Protein 5B3P (pdb70)

InterPro domains:
  IPR001268 NADH:ubiquinone oxidoreductase, 30kDa subunit [PF00329] (28-155)
  IPR010218 NADH dehydrogenase, subunit C [MF_01357] (3-162)
  IPR020396 NADH:ubiquinone oxidoreductase, 30kDa subunit, conserved site [PS00542] (115-136)
  IPR037232 NADH:ubiquinone oxidoreductase, 30kDa subunit superfamily [G3DSA:3.30.460.80] (1-134)
  IPR037232 NADH:ubiquinone oxidoreductase, 30kDa subunit superfamily [SSF143243] (6-187)

Solvent-accessible surface area: 7714 Å² total; per-residue (Å²): 146,57,23,99,126,1,43,82,14,1,199,92,90,60,14,76,68,72,92,65,68,156,59,35,24,47,0,16,2,54,59,155,102,0,59,113,4,0,39,68,5,76,88,34,20,0,78,86,1,34,54,10,70,9,56,47,32,97,124,150,120,98,132,100,97,61,81,17,0,0,16,0,32,0,14,0,83,97,33,256,174,117,13,54,35,4,95,1,32,0,25,0,32,0,21,94,139,40,43,100,3,43,13,0,24,99,29,9,62,45,0,57,131,23,0,91,73,5,73,83,138,65,37,0,50,0,93,29,0,86,98,27,168,252

Radius of gyration: 14.68 Å; Cα contacts (8 Å, |Δi|>4): 239; chains: 1; bounding box: 35×34×44 Å

Secondary structure (DSSP, 8-state):
-HHHHHHHHHHHHT--EEE-SSS-EEEE--HHHHHHHHHHHHHTT--EEEEEEEEE-TT-SS--SSSEEEEEEEE--S-SS-----EEEEEEEE-TTS-EEE--TTT-TTHHHHHHHHHHHH--EEET-TTS--

Foldseek 3Di:
DLVVVVVVVLVVVVFDWDDDVPLAIETEDELVCVVVVVVVVLVSQLQDWPAKDKDACPPPDDDDPARIKIKIWTARCCDPHPGDGDIYIYIYHAHPVQLEGAQPCVRHVVSLVRVVVNCVVPVRYHEPRPVRYD

Structure (mmCIF, N/CA/C/O backbone):
data_5B3P
#
_entry.id   5B3P
#
_cell.length_a   41.264
_cell.length_b   42.185
_cell.length_c   70.095
_cell.angle_alpha   90.00
_cell.angle_beta   90.00
_cell.angle_gamma   90.00
#
_symmetry.space_group_name_H-M   'P 21 21 21'
#
loop_
_entity.id
_entity.type
_entity.pdbx_description
1 polymer 'NADH-quinone oxidoreductase subunit 5'
2 non-polymer 'CALCIUM ION'
3 water water
#
loop_
_atom_site.group_PDB
_atom_site.id
_atom_site.type_symbol
_atom_site.label_atom_id
_atom_site.label_alt_id
_atom_site.label_comp_id
_atom_site.label_asym_id
_atom_site.label_entity_id
_atom_site.label_seq_id
_atom_site.pdbx_PDB_ins_code
_atom_site.Cartn_x
_atom_site.Cartn_y
_atom_site.Cartn_z
_atom_site.occupancy
_atom_site.B_iso_or_equiv
_atom_site.auth_seq_id
_atom_site.auth_comp_id
_atom_site.auth_asym_id
_atom_site.auth_atom_id
_atom_site.pdbx_PDB_model_num
ATOM 1 N N . MET A 1 1 ? 11.255 11.299 44.134 1.00 34.23 1 MET A N 1
ATOM 2 C CA . MET A 1 1 ? 12.254 11.075 43.090 1.00 27.40 1 MET A CA 1
ATOM 3 C C . MET A 1 1 ? 12.428 12.325 42.221 1.00 27.33 1 MET A C 1
ATOM 4 O O . MET A 1 1 ? 11.455 12.976 41.852 1.00 23.10 1 MET A O 1
ATOM 9 N N . ARG A 1 2 ? 13.686 12.664 41.911 1.00 20.71 2 ARG A N 1
ATOM 10 C CA . AR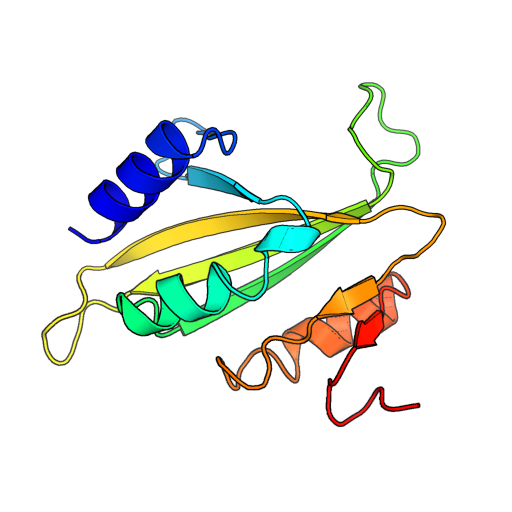G A 1 2 ? 13.955 13.922 41.215 1.00 23.56 2 ARG A CA 1
ATOM 11 C C . ARG A 1 2 ? 13.247 13.993 39.860 1.00 21.27 2 ARG A C 1
ATOM 12 O O . ARG A 1 2 ? 12.770 15.066 39.462 1.00 19.94 2 ARG A O 1
ATOM 20 N N . LEU A 1 3 ? 13.158 12.874 39.136 1.00 20.92 3 LEU A N 1
ATOM 21 C CA . LEU A 1 3 ? 12.538 12.919 37.811 1.00 17.84 3 LEU A CA 1
ATOM 22 C C . LEU A 1 3 ? 11.080 13.369 37.882 1.00 21.69 3 LEU A C 1
ATOM 23 O O . LEU A 1 3 ? 10.607 14.112 37.003 1.00 19.36 3 LEU A O 1
ATOM 28 N N . GLU A 1 4 ? 10.338 12.951 38.918 1.00 20.58 4 GLU A N 1
ATOM 29 C CA . GLU A 1 4 ? 8.965 13.446 39.058 1.00 15.63 4 GLU A CA 1
ATOM 30 C C . GLU A 1 4 ? 8.939 14.970 39.094 1.00 15.87 4 GLU A C 1
ATOM 31 O O . GLU A 1 4 ? 8.126 15.612 38.420 1.00 17.03 4 GLU A O 1
ATOM 37 N N . ARG A 1 5 ? 9.810 15.551 39.913 1.00 15.95 5 ARG A N 1
ATOM 38 C CA . ARG A 1 5 ? 9.848 16.998 40.057 1.00 17.56 5 ARG A CA 1
ATOM 39 C C . ARG A 1 5 ? 10.217 17.675 38.744 1.00 16.58 5 ARG A C 1
ATOM 40 O O . ARG A 1 5 ? 9.622 18.701 38.380 1.00 17.76 5 ARG A O 1
ATOM 48 N N . VAL A 1 6 ? 11.205 17.124 38.023 1.00 17.08 6 VAL A N 1
ATOM 49 C CA . VAL A 1 6 ? 11.589 17.691 36.720 1.00 18.94 6 VAL A CA 1
ATOM 50 C C . VAL A 1 6 ? 10.384 17.771 35.800 1.00 21.17 6 VAL A C 1
ATOM 51 O O . VAL A 1 6 ? 10.142 18.793 35.129 1.00 18.69 6 VAL A O 1
ATOM 55 N N . LEU A 1 7 ? 9.631 16.673 35.707 1.00 18.51 7 LEU A N 1
ATOM 56 C CA . LEU A 1 7 ? 8.488 16.668 34.812 1.00 16.83 7 LEU A CA 1
ATOM 57 C C . LEU A 1 7 ? 7.352 17.562 35.315 1.00 17.41 7 LEU A C 1
ATOM 58 O O . LEU A 1 7 ? 6.646 18.179 34.505 1.00 22.78 7 LEU A O 1
ATOM 63 N N . GLU A 1 8 ? 7.125 17.601 36.634 1.00 18.91 8 GLU A N 1
ATOM 64 C CA . GLU A 1 8 ? 6.108 18.502 37.192 1.00 19.26 8 GLU A CA 1
ATOM 65 C C . GLU A 1 8 ? 6.409 19.942 36.802 1.00 19.14 8 GLU A C 1
ATOM 66 O O . GLU A 1 8 ? 5.517 20.689 36.378 1.00 20.67 8 GLU A O 1
ATOM 72 N N . GLU A 1 9 ? 7.674 20.355 36.963 1.00 16.72 9 GLU A N 1
ATOM 73 C CA . GLU A 1 9 ? 8.059 21.732 36.623 1.00 16.06 9 GLU A CA 1
ATOM 74 C C . GLU A 1 9 ? 7.895 21.999 35.128 1.00 23.40 9 GLU A C 1
ATOM 75 O O . GLU A 1 9 ? 7.429 23.081 34.725 1.00 20.30 9 GLU A O 1
ATOM 81 N N . ALA A 1 10 ? 8.304 21.040 34.282 1.00 18.14 10 ALA A N 1
ATOM 82 C CA . ALA A 1 10 ? 8.169 21.225 32.838 1.00 16.53 10 ALA A CA 1
ATOM 83 C C . ALA A 1 10 ? 6.706 21.389 32.452 1.00 22.84 10 ALA A C 1
ATOM 84 O O . ALA A 1 10 ? 6.355 22.268 31.655 1.00 23.23 10 ALA A O 1
ATOM 86 N N . ARG A 1 11 ? 5.840 20.531 33.010 1.00 21.23 11 ARG A N 1
ATOM 87 C CA . ARG A 1 11 ? 4.409 20.631 32.738 1.00 24.88 11 ARG A CA 1
ATOM 88 C C . ARG A 1 11 ? 3.881 22.007 33.112 1.00 25.89 11 ARG A C 1
ATOM 89 O O . ARG A 1 11 ? 3.230 22.675 32.296 1.00 26.12 11 ARG A O 1
ATOM 97 N N . ALA A 1 12 ? 4.225 22.469 34.320 1.00 19.88 12 ALA A N 1
ATOM 98 C CA . ALA A 1 12 ? 3.750 23.748 34.838 1.00 24.44 12 ALA A CA 1
ATOM 99 C C . ALA A 1 12 ? 4.258 24.914 34.008 1.00 34.43 12 ALA A C 1
ATOM 100 O O . ALA A 1 12 ? 3.565 25.935 33.877 1.00 27.38 12 ALA A O 1
ATOM 102 N N . LYS A 1 13 ? 5.478 24.805 33.493 1.00 24.38 13 LYS A N 1
ATOM 103 C CA . LYS A 1 13 ? 6.062 25.892 32.726 1.00 19.57 13 LYS A CA 1
ATOM 104 C C . LYS A 1 13 ? 5.774 25.805 31.253 1.00 24.93 13 LYS A C 1
ATOM 105 O O . LYS A 1 13 ? 6.109 26.696 30.538 1.00 30.20 13 LYS A O 1
ATOM 111 N N . GLY A 1 14 ? 5.158 24.727 30.823 1.00 21.97 14 GLY A N 1
ATOM 112 C CA . GLY A 1 14 ? 4.861 24.493 29.437 1.00 22.75 14 GLY A CA 1
ATOM 113 C C . GLY A 1 14 ? 6.061 24.132 28.599 1.00 31.77 14 GLY A C 1
ATOM 114 O O . GLY A 1 14 ? 6.097 24.467 27.417 1.00 29.45 14 GLY A O 1
ATOM 115 N N . TYR A 1 15 ? 7.069 23.486 29.183 1.00 20.83 15 TYR A N 1
ATOM 116 C CA . TYR A 1 15 ? 8.156 22.972 28.358 1.00 20.87 15 TYR A CA 1
ATOM 117 C C . TYR A 1 15 ? 7.734 21.622 27.786 1.00 26.33 15 TYR A C 1
ATOM 118 O O . TYR A 1 15 ? 7.240 20.774 28.542 1.00 20.56 15 TYR A O 1
ATOM 127 N N . PRO A 1 16 ? 7.894 21.392 26.480 1.00 21.82 16 PRO A N 1
ATOM 128 C CA . PRO A 1 16 ? 7.483 20.107 25.879 1.00 19.29 16 PRO A CA 1
ATOM 129 C C . PRO A 1 16 ? 8.184 18.920 26.515 1.00 21.43 16 PRO A C 1
ATOM 130 O O . PRO A 1 16 ? 9.390 18.952 26.742 1.00 21.92 16 PRO A O 1
ATOM 134 N N . ILE A 1 17 ? 7.431 17.849 26.755 1.00 20.19 17 ILE A N 1
ATOM 135 C CA . ILE A 1 17 ? 7.977 16.610 27.294 1.00 20.63 17 ILE A CA 1
ATOM 136 C C . ILE A 1 17 ? 7.820 15.508 26.248 1.00 23.92 17 ILE A C 1
ATOM 137 O O . ILE A 1 17 ? 6.806 15.449 25.539 1.00 25.07 17 ILE A O 1
ATOM 142 N N . GLU A 1 18 ? 8.811 14.651 26.121 1.00 16.90 18 GLU A N 1
ATOM 143 C CA . GLU A 1 18 ? 8.785 13.532 25.168 1.00 23.49 18 GLU A CA 1
ATOM 144 C C . GLU A 1 18 ? 9.237 12.237 25.821 1.00 23.26 18 GLU A C 1
ATOM 145 O O . GLU A 1 18 ? 10.077 12.226 26.640 1.00 22.36 18 GLU A O 1
ATOM 151 N N . ASP A 1 19 ? 8.642 11.142 25.405 1.00 28.57 19 ASP A N 1
ATOM 152 C CA . ASP A 1 19 ? 8.967 9.831 25.949 1.00 33.02 19 ASP A CA 1
ATOM 153 C C . ASP A 1 19 ? 9.101 8.860 24.781 1.00 47.55 19 ASP A C 1
ATOM 154 O O . ASP A 1 19 ? 8.472 9.050 23.738 1.00 57.73 19 ASP A O 1
ATOM 159 N N . ASN A 1 20 ? 9.927 7.818 24.947 1.00 41.43 20 ASN A N 1
ATOM 160 C CA A ASN A 1 20 ? 10.127 6.759 23.957 0.71 43.12 20 ASN A CA 1
ATOM 161 C CA B ASN A 1 20 ? 9.985 6.790 23.908 0.29 43.01 20 ASN A CA 1
ATOM 162 C C . ASN A 1 20 ? 9.587 5.408 24.419 1.00 46.47 20 ASN A C 1
ATOM 163 O O . ASN A 1 20 ? 9.885 4.395 23.776 1.00 54.87 20 ASN A O 1
ATOM 172 N N . GLY A 1 21 ? 8.862 5.345 25.539 1.00 50.73 21 GLY A N 1
ATOM 173 C CA . GLY A 1 21 ? 8.362 4.078 26.043 1.00 49.29 21 GLY A CA 1
ATOM 174 C C . GLY A 1 21 ? 9.397 3.137 26.629 1.00 54.27 21 GLY A C 1
ATOM 175 O O . GLY A 1 21 ? 9.011 2.154 27.279 1.00 51.04 21 GLY A O 1
ATOM 176 N N . LEU A 1 22 ? 10.692 3.388 26.411 1.00 41.69 22 LEU A N 1
ATOM 177 C CA . LEU A 1 22 ? 11.783 2.602 26.972 1.00 33.88 22 LEU A CA 1
ATOM 178 C C . LEU A 1 22 ? 12.356 3.226 28.238 1.00 48.13 22 LEU A C 1
ATOM 179 O O . LEU A 1 22 ? 13.485 2.907 28.625 1.00 56.92 22 LEU A O 1
ATOM 184 N N . GLY A 1 23 ? 11.608 4.113 28.885 1.00 33.07 23 GLY A N 1
ATOM 185 C CA . GLY A 1 23 ? 12.112 4.809 30.048 1.00 35.71 23 GLY A CA 1
ATOM 186 C C . GLY A 1 23 ? 12.967 6.026 29.765 1.00 38.94 23 GLY A C 1
ATOM 187 O O . GLY A 1 23 ? 13.585 6.558 30.698 1.00 40.72 23 GLY A O 1
ATOM 188 N N . ASN A 1 24 ? 13.022 6.505 28.522 1.00 29.23 24 ASN A N 1
ATOM 189 C CA . ASN A 1 24 ? 13.803 7.700 28.218 1.00 25.27 24 ASN A CA 1
ATOM 190 C C . ASN A 1 24 ? 12.880 8.907 28.114 1.00 24.98 24 ASN A C 1
ATOM 191 O O . ASN A 1 24 ? 11.841 8.856 27.446 1.00 26.71 24 ASN A O 1
ATOM 196 N N . LEU A 1 25 ? 13.255 9.988 28.799 1.00 23.18 25 LEU A N 1
ATOM 197 C CA . LEU A 1 25 ? 12.468 11.210 28.865 1.00 22.63 25 LEU A CA 1
ATOM 198 C C . LEU A 1 25 ? 13.286 12.391 28.353 1.00 16.42 25 LEU A C 1
ATOM 199 O O . LEU A 1 25 ? 14.467 12.515 28.689 1.00 18.66 25 LEU A O 1
ATOM 204 N N . TRP A 1 26 ? 12.633 13.258 27.587 1.00 17.06 26 TRP A N 1
ATOM 205 C CA . TRP A 1 26 ? 13.198 14.513 27.094 1.00 16.31 26 TRP A CA 1
ATOM 206 C C . TRP A 1 26 ? 12.364 15.680 27.578 1.00 13.55 26 TRP A C 1
ATOM 207 O O . TRP A 1 26 ? 11.134 15.638 27.520 1.00 16.40 26 TRP A O 1
ATOM 218 N N . VAL A 1 27 ? 13.044 16.747 28.017 1.00 16.22 27 VAL A N 1
ATOM 219 C CA . VAL A 1 27 ? 12.420 18.049 28.268 1.00 13.95 27 VAL A CA 1
ATOM 220 C C . VAL A 1 27 ? 13.039 19.032 27.283 1.00 15.08 27 VAL A C 1
ATOM 221 O O . VAL A 1 27 ? 14.269 19.110 27.192 1.00 15.49 27 VAL A O 1
ATOM 225 N N . VAL A 1 28 ? 12.199 19.759 26.554 1.00 17.04 28 VAL A N 1
ATOM 226 C CA . VAL A 1 28 ? 12.640 20.754 25.560 1.00 12.17 28 VAL A CA 1
ATOM 227 C C . VAL A 1 28 ? 12.620 22.115 26.211 1.00 16.74 28 VAL A C 1
ATOM 228 O O . VAL A 1 28 ? 11.565 22.592 26.673 1.00 19.17 28 VAL A O 1
ATOM 232 N N . LEU A 1 29 ? 13.807 22.744 26.292 1.00 16.91 29 LEU A N 1
ATOM 233 C CA . LEU A 1 29 ? 13.903 24.043 26.935 1.00 15.29 29 LEU A CA 1
ATOM 234 C C . LEU A 1 29 ? 14.101 25.137 25.902 1.00 22.04 29 LEU A C 1
ATOM 235 O O . LEU A 1 29 ? 14.885 24.953 24.970 1.00 18.30 29 LEU A O 1
ATOM 240 N N . PRO A 1 30 ? 13.438 26.283 26.074 1.00 24.22 30 PRO A N 1
ATOM 241 C CA A PRO A 1 30 ? 13.761 27.443 25.236 0.61 19.09 30 PRO A CA 1
ATOM 242 C CA B PRO A 1 30 ? 13.760 27.442 25.235 0.39 19.11 30 PRO A CA 1
ATOM 243 C C . PRO A 1 30 ? 15.163 27.925 25.547 1.00 16.90 30 PRO A C 1
ATOM 244 O O . PRO A 1 30 ? 15.594 27.920 26.701 1.00 17.70 30 PRO A O 1
ATOM 251 N N . ARG A 1 31 ? 15.868 28.370 24.5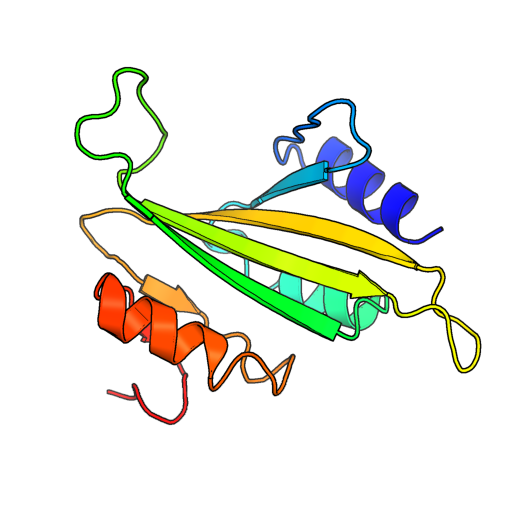06 1.00 18.07 31 ARG A N 1
ATOM 252 C CA . ARG A 1 31 ? 17.248 28.822 24.705 1.00 18.29 31 ARG A CA 1
ATOM 253 C C . ARG A 1 31 ? 17.335 29.927 25.759 1.00 18.74 31 ARG A C 1
ATOM 254 O O . ARG A 1 31 ? 18.289 29.976 26.539 1.00 18.03 31 ARG A O 1
ATOM 262 N N . GLU A 1 32 ? 16.325 30.808 25.820 1.00 17.44 32 GLU A N 1
ATOM 263 C CA . GLU A 1 32 ? 16.340 31.920 26.756 1.00 17.94 32 GLU A CA 1
ATOM 264 C C . GLU A 1 32 ? 16.248 31.482 28.215 1.00 18.74 32 GLU A C 1
ATOM 265 O O . GLU A 1 32 ? 16.670 32.235 29.090 1.00 23.36 32 GLU A O 1
ATOM 271 N N . ARG A 1 33 ? 15.729 30.276 28.491 1.00 17.98 33 ARG A N 1
ATOM 272 C CA . ARG A 1 33 ? 15.595 2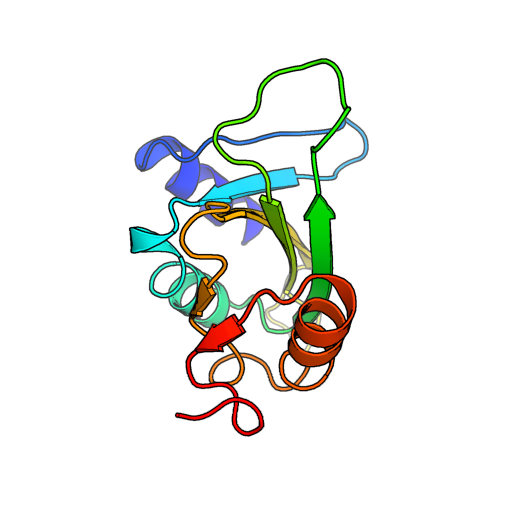9.756 29.861 1.00 19.22 33 ARG A CA 1
ATOM 273 C C . ARG A 1 33 ? 16.593 28.645 30.163 1.00 19.57 33 ARG A C 1
ATOM 274 O O . ARG A 1 33 ? 16.618 28.136 31.301 1.00 19.13 33 ARG A O 1
ATOM 282 N N . PHE A 1 34 ? 17.443 28.304 29.196 1.00 16.48 34 PHE A N 1
ATOM 283 C CA . PHE A 1 34 ? 18.288 27.111 29.291 1.00 16.28 34 PHE A CA 1
ATOM 284 C C . PHE A 1 34 ? 19.242 27.190 30.483 1.00 18.63 34 PHE A C 1
ATOM 285 O O . PHE A 1 34 ? 19.293 26.264 31.292 1.00 17.26 34 PHE A O 1
ATOM 293 N N . LYS A 1 35 ? 20.019 28.278 30.615 1.00 18.75 35 LYS A N 1
ATOM 294 C CA . LYS A 1 35 ? 21.055 28.253 31.650 1.00 17.17 35 LYS A CA 1
ATOM 295 C C . LYS A 1 35 ? 20.446 28.261 33.044 1.00 19.90 35 LYS A C 1
ATOM 296 O O . LYS A 1 35 ? 20.929 27.548 33.934 1.00 18.73 35 LYS A O 1
ATOM 302 N N . GLU A 1 36 ? 19.399 29.080 33.256 1.00 16.32 36 GLU A N 1
ATOM 303 C CA A GLU A 1 36 ? 18.718 29.104 34.544 0.54 19.37 36 GLU A CA 1
ATOM 304 C CA B GLU A 1 36 ? 18.722 29.097 34.549 0.46 19.39 36 GLU A CA 1
ATOM 305 C C . GLU A 1 36 ? 18.220 27.708 34.914 1.00 17.78 36 GLU A C 1
ATOM 306 O O . GLU A 1 36 ? 18.348 27.273 36.062 1.00 18.34 36 GLU A O 1
ATOM 317 N N . GLU A 1 37 ? 17.596 27.017 33.957 1.00 16.92 37 GLU A N 1
ATOM 318 C CA . GLU A 1 37 ? 17.041 25.702 34.272 1.00 16.41 37 GLU A CA 1
ATOM 319 C C . GLU A 1 37 ? 18.149 24.683 34.486 1.00 17.49 37 GLU A C 1
ATOM 320 O O . GLU A 1 37 ? 18.053 23.856 35.395 1.00 17.91 37 GLU A O 1
ATOM 326 N N . MET A 1 38 ? 19.221 24.726 33.681 1.00 15.25 38 MET A N 1
ATOM 327 C CA . MET A 1 38 ? 20.333 23.809 33.942 1.00 13.59 38 MET A CA 1
ATOM 328 C C . MET A 1 38 ? 20.898 24.019 35.353 1.00 19.56 38 MET A C 1
ATOM 329 O O . MET A 1 38 ? 21.216 23.056 36.064 1.00 17.01 38 MET A O 1
ATOM 334 N N . ALA A 1 39 ? 21.024 25.269 35.775 1.00 16.86 39 ALA A N 1
ATOM 335 C CA . ALA A 1 39 ? 21.540 25.501 37.118 1.00 18.00 39 ALA A CA 1
ATOM 336 C C . ALA A 1 39 ? 20.578 24.950 38.164 1.00 18.46 39 ALA A C 1
ATOM 337 O O . ALA A 1 39 ? 21.003 24.465 39.227 1.00 18.91 39 ALA A O 1
ATOM 339 N N . HIS A 1 40 ? 19.276 25.052 37.896 1.00 17.36 40 HIS A N 1
ATOM 340 C CA . HIS A 1 40 ? 18.273 24.509 38.813 1.00 15.50 40 HIS A CA 1
ATOM 341 C C . HIS A 1 40 ? 18.366 22.985 38.862 1.00 19.16 40 HIS A C 1
ATOM 342 O O . HIS A 1 40 ? 18.246 22.383 39.939 1.00 18.16 40 HIS A O 1
ATOM 349 N N . TYR A 1 41 ? 18.570 22.336 37.706 1.00 19.08 41 TYR A N 1
ATOM 350 C CA . TYR A 1 41 ? 18.742 20.877 37.713 1.00 17.67 41 TYR A CA 1
ATOM 351 C C . TYR A 1 41 ? 19.968 20.475 38.517 1.00 18.90 41 TYR A C 1
ATOM 352 O O . TYR A 1 41 ? 19.925 19.496 39.273 1.00 17.76 41 TYR A O 1
ATOM 361 N N . LYS A 1 42 ? 21.064 21.243 38.406 1.00 16.67 42 LYS A N 1
ATOM 362 C CA . LYS A 1 42 ? 22.253 20.939 39.201 1.00 18.83 42 LYS A CA 1
ATOM 363 C C . LYS A 1 42 ? 21.937 21.053 40.681 1.00 19.88 42 LYS A C 1
ATOM 364 O O . LYS A 1 42 ? 22.272 20.155 41.468 1.00 22.30 42 LYS A O 1
ATOM 370 N N . ALA A 1 43 ? 21.232 22.125 41.060 1.00 20.02 43 ALA A N 1
ATOM 371 C CA . ALA A 1 43 ? 20.852 22.320 42.466 1.00 19.82 43 ALA A CA 1
ATOM 372 C C . ALA A 1 43 ? 19.930 21.210 42.962 1.00 21.24 43 ALA A C 1
ATOM 373 O O . ALA A 1 43 ? 19.976 20.846 44.155 1.00 23.44 43 ALA A O 1
ATOM 375 N N . MET A 1 44 ? 19.096 20.655 42.074 1.00 19.58 44 MET A N 1
ATOM 376 C CA . MET A 1 44 ? 18.190 19.569 42.426 1.00 19.49 44 MET A CA 1
ATOM 377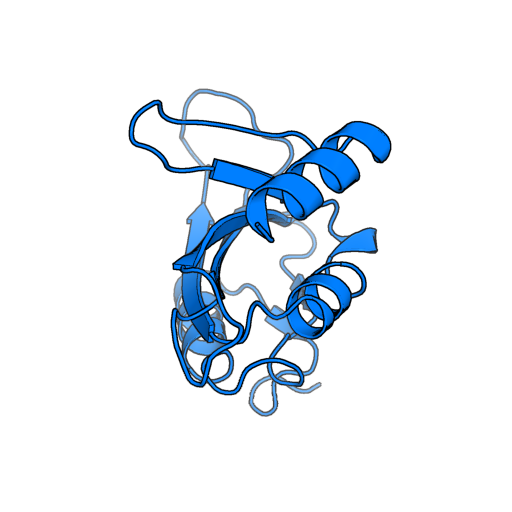 C C . MET A 1 44 ? 18.917 18.255 42.621 1.00 24.35 44 MET A C 1
ATOM 378 O O . MET A 1 44 ? 18.289 17.290 43.062 1.00 23.25 44 MET A O 1
ATOM 383 N N . GLY A 1 45 ? 20.206 18.193 42.315 1.00 19.18 45 GLY A N 1
ATOM 384 C CA . GLY A 1 45 ? 20.964 16.982 42.474 1.00 24.55 45 GLY A CA 1
ATOM 385 C C . GLY A 1 45 ? 21.296 16.211 41.216 1.00 23.53 45 GLY A C 1
ATOM 386 O O . GLY A 1 45 ? 21.760 15.069 41.332 1.00 20.51 45 GLY A O 1
ATOM 387 N N . PHE A 1 46 ? 21.095 16.781 40.018 1.00 19.46 46 PHE A N 1
ATOM 388 C CA . PHE A 1 46 ? 21.583 16.125 38.803 1.00 16.06 46 PHE A CA 1
ATOM 389 C C . PHE A 1 46 ? 23.051 16.496 38.718 1.00 19.12 46 PHE A C 1
ATOM 390 O O . PHE A 1 46 ? 23.437 17.535 38.152 1.00 20.25 46 PHE A O 1
ATOM 398 N N . ASN A 1 47 ? 23.876 15.664 39.359 1.00 16.84 47 ASN A N 1
ATOM 399 C CA A ASN A 1 47 ? 25.281 15.965 39.595 0.53 20.78 47 ASN A CA 1
ATOM 400 C CA B ASN A 1 47 ? 25.274 16.009 39.571 0.47 20.71 47 ASN A CA 1
ATOM 401 C C . ASN A 1 47 ? 26.202 15.499 38.473 1.00 19.48 47 ASN A C 1
ATOM 402 O O . ASN A 1 47 ? 27.384 15.877 38.456 1.00 23.36 47 ASN A O 1
ATOM 411 N N . PHE A 1 48 ? 25.700 14.730 37.534 1.00 17.71 48 PHE A N 1
ATOM 412 C CA . PHE A 1 48 ? 26.543 14.110 36.524 1.00 16.05 48 PHE A CA 1
ATOM 413 C C . PHE A 1 48 ? 25.978 14.449 35.152 1.00 20.90 48 PHE A C 1
ATOM 414 O O . PHE A 1 48 ? 24.861 14.043 34.825 1.00 16.15 48 PHE A O 1
ATOM 422 N N . LEU A 1 49 ? 26.734 15.201 34.371 1.00 16.85 49 LEU A N 1
ATOM 423 C CA . LEU A 1 49 ? 26.403 15.432 32.969 1.00 12.59 49 LEU A CA 1
ATOM 424 C C . LEU A 1 49 ? 27.120 14.359 32.179 1.00 15.17 49 LEU A C 1
ATOM 425 O O . LEU A 1 49 ? 28.356 14.405 32.037 1.00 18.49 49 LEU A O 1
ATOM 430 N N . ALA A 1 50 ? 26.349 13.386 31.695 1.00 13.33 50 ALA A N 1
ATOM 431 C CA . ALA A 1 50 ? 26.920 12.202 31.063 1.00 14.10 50 ALA A CA 1
ATOM 432 C C . ALA A 1 50 ? 27.357 12.456 29.626 1.00 17.46 50 ALA A C 1
ATOM 433 O O . ALA A 1 50 ? 28.341 11.857 29.167 1.00 19.60 50 ALA A O 1
ATOM 435 N N . ASP A 1 51 ? 26.656 13.337 28.911 1.00 16.37 51 ASP A N 1
ATOM 436 C CA . ASP A 1 51 ? 26.794 13.376 27.446 1.00 14.75 51 ASP A CA 1
ATOM 437 C C . ASP A 1 51 ? 26.201 14.685 26.941 1.00 14.97 51 ASP A C 1
ATOM 438 O O . ASP A 1 51 ? 25.297 15.244 27.560 1.00 14.29 51 ASP A O 1
ATOM 443 N N . ILE A 1 52 ? 26.724 15.169 25.805 1.00 17.15 52 ILE A N 1
ATOM 444 C CA . ILE A 1 52 ? 26.086 16.224 25.019 1.00 17.60 52 ILE A CA 1
ATOM 445 C C . ILE A 1 52 ? 26.155 15.751 23.575 1.00 20.66 52 ILE A C 1
ATOM 446 O O . ILE A 1 52 ? 27.174 15.194 23.159 1.00 21.07 52 ILE A O 1
ATOM 451 N N . VAL A 1 53 ? 25.046 15.833 22.857 1.00 14.09 53 VAL A N 1
ATOM 452 C CA . VAL A 1 53 ? 24.978 15.360 21.473 1.00 15.93 53 VAL A CA 1
ATOM 453 C C . VAL A 1 53 ? 24.464 16.522 20.628 1.00 19.64 53 VAL A C 1
ATOM 454 O O . VAL A 1 53 ? 23.406 17.082 20.930 1.00 15.54 53 VAL A O 1
ATOM 458 N N . GLY A 1 54 ? 25.201 16.876 19.566 1.00 16.08 54 GLY A N 1
ATOM 459 C CA . GLY A 1 54 ? 24.712 17.876 18.623 1.00 16.87 54 GLY A CA 1
ATOM 460 C C . GLY A 1 54 ? 23.905 17.198 17.522 1.00 20.69 54 GLY A C 1
ATOM 461 O O . GLY A 1 54 ? 24.183 16.052 17.115 1.00 16.93 54 GLY A O 1
ATOM 462 N N . LEU A 1 55 ? 22.894 17.913 17.032 1.00 16.94 55 LEU A N 1
ATOM 463 C CA . LEU A 1 55 ? 21.969 17.415 16.015 1.00 18.51 55 LEU A CA 1
ATOM 464 C C . LEU A 1 55 ? 21.768 18.421 14.886 1.00 16.46 55 LEU A C 1
ATOM 465 O O . LEU A 1 55 ? 21.587 19.616 15.134 1.00 15.49 55 LEU A O 1
ATOM 470 N N . ASP A 1 56 ? 21.772 17.910 13.640 1.00 14.01 56 ASP A N 1
ATOM 471 C CA . ASP A 1 56 ? 21.515 18.723 12.447 1.00 17.48 56 ASP A CA 1
ATOM 472 C C . ASP A 1 56 ? 20.351 18.100 11.709 1.00 24.90 56 ASP A C 1
ATOM 473 O O . ASP A 1 56 ? 20.473 16.978 11.194 1.00 22.60 56 ASP A O 1
ATOM 478 N N . TYR A 1 57 ? 19.226 18.804 11.689 1.00 18.78 57 TYR A N 1
ATOM 479 C CA . TYR A 1 57 ? 17.997 18.291 11.116 1.00 19.62 57 TYR A CA 1
ATOM 480 C C . TYR A 1 57 ? 17.898 18.591 9.638 1.00 27.39 57 TYR A C 1
ATOM 481 O O . TYR A 1 57 ? 16.880 18.266 9.020 1.00 25.17 57 TYR A O 1
ATOM 490 N N . LEU A 1 58 ? 18.925 19.220 9.080 1.00 22.72 58 LEU A N 1
ATOM 491 C CA . LEU A 1 58 ? 18.934 19.496 7.655 1.00 32.96 58 LEU A CA 1
ATOM 492 C C . LEU A 1 58 ? 18.725 18.208 6.885 1.00 28.79 58 LEU A C 1
ATOM 493 O O . LEU A 1 58 ? 19.361 17.180 7.167 1.00 31.69 58 LEU A O 1
ATOM 498 N N . THR A 1 59 ? 17.824 18.270 5.915 1.00 28.85 59 THR A N 1
ATOM 499 C CA . THR A 1 59 ? 17.486 17.224 4.959 1.00 31.58 59 THR A CA 1
ATOM 500 C C . THR A 1 59 ? 16.533 16.173 5.538 1.00 25.75 59 THR A C 1
ATOM 501 O O . THR A 1 59 ? 16.050 15.332 4.780 1.00 25.96 59 THR A O 1
ATOM 505 N N . TYR A 1 60 ? 16.207 16.202 6.847 1.00 22.27 60 TYR A N 1
ATOM 506 C CA . TYR A 1 60 ? 15.184 15.294 7.356 1.00 21.11 60 TYR A CA 1
ATOM 507 C C . TYR A 1 60 ? 13.794 15.827 7.047 1.00 23.44 60 TYR A C 1
ATOM 508 O O . TYR A 1 60 ? 13.599 17.034 6.949 1.00 23.54 60 TYR A O 1
ATOM 517 N N . PRO A 1 61 ? 12.808 14.941 6.882 1.00 22.22 61 PRO A N 1
ATOM 518 C CA . PRO A 1 61 ? 11.533 15.352 6.253 1.00 24.52 61 PRO A CA 1
ATOM 519 C C . PRO A 1 61 ? 10.575 16.126 7.133 1.00 23.22 61 PRO A C 1
ATOM 520 O O . PRO A 1 61 ? 9.668 16.764 6.578 1.00 25.32 61 PRO A O 1
ATOM 524 N N . ASP A 1 62 ? 10.696 16.046 8.496 1.00 19.33 62 ASP A N 1
ATOM 525 C CA . ASP A 1 62 ? 9.703 16.755 9.294 1.00 20.30 62 ASP A CA 1
ATOM 526 C C . ASP A 1 62 ? 10.255 18.071 9.806 1.00 22.85 62 ASP A C 1
ATOM 527 O O . ASP A 1 62 ? 11.351 18.092 10.382 1.00 20.52 62 ASP A O 1
ATOM 532 N N . PRO A 1 63 ? 9.520 19.160 9.645 1.00 22.34 63 PRO A N 1
ATOM 533 C CA . PRO A 1 63 ? 9.979 20.454 10.190 1.00 19.68 63 PRO A CA 1
ATOM 534 C C . PRO A 1 63 ? 10.206 20.390 11.703 1.00 26.29 63 PRO A C 1
ATOM 535 O O . PRO A 1 63 ? 9.472 19.721 12.427 1.00 19.76 63 PRO A O 1
ATOM 539 N N . ARG A 1 64 ? 11.209 21.142 12.174 1.00 22.36 64 ARG A N 1
ATOM 540 C CA . ARG A 1 64 ? 11.564 21.370 13.571 1.00 19.36 64 ARG A CA 1
ATOM 541 C C . ARG A 1 64 ? 11.615 22.875 13.808 1.00 15.62 64 ARG A C 1
ATOM 542 O O . ARG A 1 64 ? 11.649 23.646 12.841 1.00 19.08 64 ARG A O 1
ATOM 550 N N . PRO A 1 65 ? 11.590 23.327 15.075 1.00 17.57 65 PRO A N 1
ATOM 551 C CA . PRO A 1 65 ? 11.683 24.769 15.346 1.00 22.19 65 PRO A CA 1
ATOM 552 C C . PRO A 1 65 ? 12.934 25.407 14.787 1.00 22.89 65 PRO A C 1
ATOM 553 O O . PRO A 1 65 ? 12.882 26.575 14.367 1.00 23.56 65 PRO A O 1
ATOM 557 N N . GLU A 1 66 ? 14.055 24.680 14.742 1.00 20.86 66 GLU A N 1
ATOM 558 C CA . GLU A 1 66 ? 15.324 25.201 14.259 1.00 18.31 66 GLU A CA 1
ATOM 559 C C . GLU A 1 66 ? 16.094 24.084 13.573 1.00 18.37 66 GLU A C 1
ATOM 560 O O . GLU A 1 66 ? 15.747 22.892 13.680 1.00 16.32 66 GLU A O 1
ATOM 566 N N . ARG A 1 67 ? 17.145 24.489 12.852 1.00 17.56 67 ARG A N 1
ATOM 567 C CA . ARG A 1 67 ? 17.946 23.527 12.111 1.00 14.55 67 ARG A CA 1
ATOM 568 C C . ARG A 1 67 ? 18.719 22.626 13.069 1.00 21.78 67 ARG A C 1
ATOM 569 O O . ARG A 1 67 ? 18.903 21.445 12.805 1.00 17.33 67 ARG A O 1
ATOM 577 N N . PHE A 1 68 ? 19.187 23.179 14.176 1.00 14.67 68 PHE A N 1
ATOM 578 C CA . PHE A 1 68 ? 20.104 22.474 15.060 1.00 15.24 68 PHE A CA 1
ATOM 579 C C . PHE A 1 68 ? 19.451 22.246 16.406 1.00 15.54 68 PHE A C 1
ATOM 580 O O . PHE A 1 68 ? 18.566 22.991 16.837 1.00 12.91 68 PHE A O 1
ATOM 588 N N . ALA A 1 69 ? 19.902 21.203 17.101 1.00 14.33 69 ALA A N 1
ATOM 589 C CA . ALA A 1 69 ? 19.535 21.073 18.498 1.00 12.35 69 ALA A CA 1
ATOM 590 C C . ALA A 1 69 ? 20.746 20.497 19.228 1.00 14.56 69 ALA A C 1
ATOM 591 O O . ALA A 1 69 ? 21.646 19.913 18.619 1.00 15.69 69 ALA A O 1
ATOM 593 N N . VAL A 1 70 ? 20.777 20.678 20.542 1.00 11.80 70 VAL A N 1
ATOM 594 C CA . VAL A 1 70 ? 21.803 20.062 21.386 1.00 13.08 70 VAL A CA 1
ATOM 595 C C . VAL A 1 70 ? 21.058 19.330 22.501 1.00 16.64 70 VAL A C 1
ATOM 596 O O . VAL A 1 70 ? 20.109 19.885 23.085 1.00 14.21 70 VAL A O 1
ATOM 600 N N . VAL A 1 71 ? 21.487 18.096 22.797 1.00 13.00 71 VAL A N 1
ATOM 601 C CA . VAL A 1 71 ? 20.839 17.253 23.803 1.00 12.49 71 VAL A CA 1
ATOM 602 C C . VAL A 1 71 ? 21.831 16.954 24.912 1.00 13.31 71 VAL A C 1
ATOM 603 O O . VAL A 1 71 ? 22.979 16.554 24.647 1.00 15.46 71 VAL A O 1
ATOM 607 N N . TYR A 1 72 ? 21.379 17.123 26.151 1.00 12.33 72 TYR A N 1
ATOM 608 C CA . TYR A 1 72 ? 22.193 16.915 27.345 1.00 14.30 72 TYR A CA 1
ATOM 609 C C . TYR A 1 72 ? 21.635 15.742 28.125 1.00 13.84 72 TYR A C 1
ATOM 610 O O . TYR A 1 72 ? 20.423 15.646 28.296 1.00 15.93 72 TYR A O 1
ATOM 619 N N . GLU A 1 73 ? 22.514 14.866 28.618 1.00 17.15 73 GLU A N 1
ATOM 620 C CA . GLU A 1 73 ? 22.085 13.706 29.395 1.00 14.30 73 GLU A CA 1
ATOM 621 C C . GLU A 1 73 ? 22.467 13.969 30.852 1.00 14.03 73 GLU A C 1
ATOM 622 O O . GLU A 1 73 ? 23.658 14.044 31.176 1.00 15.51 73 GLU A O 1
ATOM 628 N N . LEU A 1 74 ? 21.455 14.165 31.709 1.00 14.80 74 LEU A N 1
ATOM 629 C CA . LEU A 1 74 ? 21.621 14.522 33.124 1.00 12.27 74 LEU A CA 1
ATOM 630 C C . LEU A 1 74 ? 21.288 13.335 34.007 1.00 12.80 74 LEU A C 1
ATOM 631 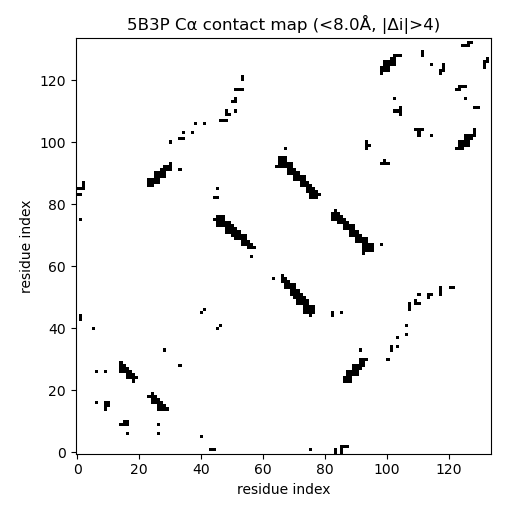O O . LEU A 1 74 ? 20.289 12.643 33.758 1.00 14.67 74 LEU A O 1
ATOM 636 N N . VAL A 1 75 ? 22.105 13.129 35.055 1.00 14.30 75 VAL A N 1
ATOM 637 C CA . VAL A 1 75 ? 21.969 11.949 35.909 1.00 13.36 75 VAL A CA 1
ATOM 638 C C . VAL A 1 75 ? 22.105 12.360 37.365 1.00 15.23 75 VAL A C 1
ATOM 639 O O . VAL A 1 75 ? 23.002 13.127 37.725 1.00 15.64 75 VAL A O 1
ATOM 643 N N . SER A 1 76 ? 21.200 11.846 38.201 1.00 19.06 76 SER A N 1
ATOM 644 C CA . SER A 1 76 ? 21.320 11.889 39.661 1.00 17.53 76 SER A CA 1
ATOM 645 C C . SER A 1 76 ? 21.902 10.546 40.088 1.00 22.14 76 SER A C 1
ATOM 646 O O . SER A 1 76 ? 21.253 9.514 39.929 1.00 25.71 76 SER A O 1
ATOM 649 N N . LEU A 1 77 ? 23.132 10.548 40.537 1.00 24.40 77 LEU A N 1
ATOM 650 C CA . LEU A 1 77 ? 23.781 9.251 40.644 1.00 31.13 77 LEU A CA 1
ATOM 651 C C . LEU A 1 77 ? 23.364 8.583 41.939 1.00 45.34 77 LEU A C 1
ATOM 652 O O . LEU A 1 77 ? 23.502 9.188 43.009 1.00 53.62 77 LEU A O 1
ATOM 657 N N . PRO A 1 78 ? 22.847 7.344 41.877 1.00 55.09 78 PRO A N 1
ATOM 658 C CA . PRO A 1 78 ? 22.399 6.661 43.103 1.00 56.61 78 PRO A CA 1
ATOM 659 C C . PRO A 1 78 ? 23.555 6.429 44.068 1.00 46.83 78 PRO A C 1
ATOM 660 O O . PRO A 1 78 ? 24.196 5.379 43.997 1.00 58.52 78 PRO A O 1
ATOM 664 N N . GLY A 1 79 ? 23.851 7.404 44.952 1.00 66.52 79 GLY A N 1
ATOM 665 C CA . GLY A 1 79 ? 25.005 7.304 45.840 1.00 73.03 79 GLY A CA 1
ATOM 666 C C . GLY A 1 79 ? 25.388 8.488 46.723 1.00 82.88 79 GLY A C 1
ATOM 667 O O . GLY A 1 79 ? 25.275 9.651 46.322 1.00 64.46 79 GLY A O 1
ATOM 668 N N . TRP A 1 80 ? 25.919 8.164 47.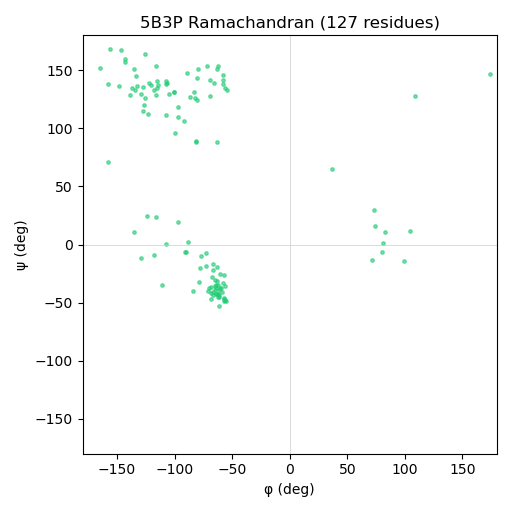910 1.00 77.35 80 TRP A N 1
ATOM 669 C CA . TRP A 1 80 ? 26.187 9.072 49.057 1.00 89.92 80 TRP A CA 1
ATOM 670 C C . TRP A 1 80 ? 25.216 10.215 49.382 1.00 99.30 80 TRP A C 1
ATOM 671 O O . TRP A 1 80 ? 25.588 11.390 49.272 1.00 91.09 80 TRP A O 1
ATOM 682 N N . LYS A 1 81 ? 23.983 9.900 49.780 1.00 98.25 81 LYS A N 1
ATOM 683 C CA . LYS A 1 81 ? 23.325 8.629 49.505 1.00 88.87 81 LYS A CA 1
ATOM 684 C C . LYS A 1 81 ? 22.013 9.110 48.937 1.00 86.29 81 LYS A C 1
ATOM 685 O O . LYS A 1 81 ? 21.217 8.352 48.373 1.00 86.81 81 LYS A O 1
ATOM 691 N N . ASP A 1 82 ? 21.808 10.413 49.110 1.00 78.28 82 ASP A N 1
ATOM 692 C CA . ASP A 1 82 ? 20.893 11.125 48.243 1.00 62.70 82 ASP A CA 1
ATOM 693 C C . ASP A 1 82 ? 21.411 11.059 46.819 1.00 64.82 82 ASP A C 1
ATOM 694 O O . ASP A 1 82 ? 22.612 10.928 46.573 1.00 70.58 82 ASP A O 1
ATOM 699 N N . GLY A 1 83 ? 20.493 11.153 45.877 1.00 62.74 83 GLY A N 1
ATOM 700 C CA . GLY A 1 83 ? 20.781 10.664 44.551 1.00 45.43 83 GLY A CA 1
ATOM 701 C C . GLY A 1 83 ? 19.948 9.419 44.385 1.00 34.84 83 GLY A C 1
ATOM 702 O O . GLY A 1 83 ? 19.953 8.524 45.241 1.00 35.10 83 GLY A O 1
ATOM 703 N N . ASP A 1 84 ? 19.189 9.361 43.301 1.00 24.71 84 ASP A N 1
ATOM 704 C CA . ASP A 1 84 ? 18.150 8.360 43.190 1.00 21.05 84 ASP A CA 1
ATOM 705 C C . ASP A 1 84 ? 18.163 7.709 41.823 1.00 25.99 84 ASP A C 1
ATOM 706 O O . ASP A 1 84 ? 17.235 6.965 41.489 1.00 25.32 84 ASP A O 1
ATOM 711 N N . GLY A 1 85 ? 19.198 7.954 41.023 1.00 24.82 85 GLY A N 1
ATOM 712 C CA . GLY A 1 85 ? 19.223 7.324 39.728 1.00 19.53 85 GLY A CA 1
ATOM 713 C C . GLY A 1 85 ? 18.387 7.995 38.672 1.00 26.21 85 GLY A C 1
ATOM 714 O O . GLY A 1 85 ? 18.315 7.482 37.551 1.00 24.69 85 GLY A O 1
ATOM 715 N N . SER A 1 86 ? 17.721 9.096 38.991 1.00 19.21 86 SER A N 1
ATOM 716 C CA . SER A 1 86 ? 16.940 9.773 37.963 1.00 19.79 86 SER A CA 1
ATOM 717 C C . SER A 1 86 ? 17.830 10.159 36.781 1.00 21.16 86 SER A C 1
ATOM 718 O O . SER A 1 86 ? 18.939 10.646 36.966 1.00 19.31 86 SER A O 1
ATOM 721 N N . ARG A 1 87 ? 17.303 10.032 35.574 1.00 17.86 87 ARG A N 1
ATOM 722 C CA . ARG A 1 87 ? 18.083 10.382 34.394 1.00 15.27 87 ARG A CA 1
ATOM 723 C C . ARG A 1 87 ? 17.125 10.890 33.330 1.00 18.27 87 ARG A C 1
ATOM 724 O O . ARG A 1 87 ? 16.063 10.304 33.116 1.00 20.97 87 ARG A O 1
ATOM 732 N N . PHE A 1 88 ? 17.493 11.980 32.657 1.00 13.91 88 PHE A N 1
ATOM 733 C CA . PHE A 1 88 ? 16.639 12.476 31.595 1.00 16.32 88 PHE A CA 1
ATOM 734 C C . PHE A 1 88 ? 17.524 13.282 30.658 1.00 13.51 88 PHE A C 1
ATOM 735 O O . PHE A 1 88 ? 18.690 13.567 30.976 1.00 15.16 88 PHE A O 1
ATOM 743 N N . PHE A 1 89 ? 16.959 13.604 29.500 1.00 14.64 89 PHE A N 1
ATOM 744 C CA . PHE A 1 89 ? 17.608 14.423 28.477 1.00 13.54 89 PHE A CA 1
ATOM 745 C C . PHE A 1 89 ? 16.990 15.810 28.413 1.00 14.00 89 PHE A C 1
ATOM 746 O O . PHE A 1 89 ? 15.770 15.959 28.474 1.00 14.66 89 PHE A O 1
ATOM 754 N N . VAL A 1 90 ? 17.835 16.827 28.221 1.00 12.94 90 VAL A N 1
ATOM 755 C CA . VAL A 1 90 ? 17.382 18.180 27.889 1.00 11.30 90 VAL A CA 1
ATOM 756 C C . VAL A 1 90 ? 17.676 18.399 26.405 1.00 13.82 90 VAL A C 1
ATOM 757 O O . VAL A 1 90 ? 18.812 18.179 25.960 1.00 16.80 90 VAL A O 1
ATOM 761 N N . ARG A 1 91 ? 16.682 18.858 25.634 1.00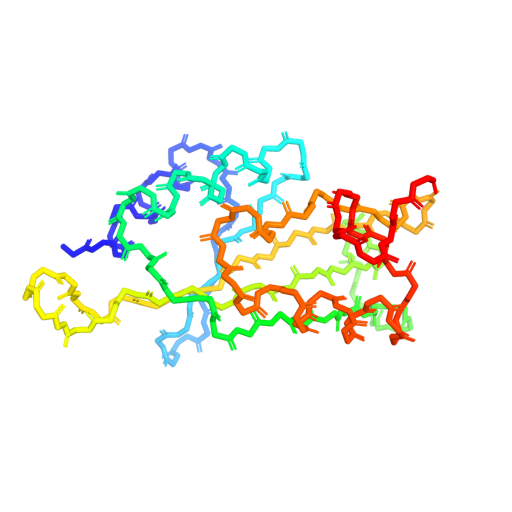 14.43 91 ARG A N 1
ATOM 762 C CA . ARG A 1 91 ? 16.927 19.246 24.235 1.00 13.49 91 ARG A CA 1
ATOM 763 C C . ARG A 1 91 ? 16.676 20.736 24.125 1.00 12.92 91 ARG A C 1
ATOM 764 O O . ARG A 1 91 ? 15.653 21.234 24.617 1.00 13.87 91 ARG A O 1
ATOM 772 N N . VAL A 1 92 ? 17.581 21.444 23.456 1.00 14.09 92 VAL A N 1
ATOM 773 C CA . VAL A 1 92 ? 17.387 22.865 23.174 1.00 12.71 92 VAL A CA 1
ATOM 774 C C . VAL A 1 92 ? 17.622 23.090 21.681 1.00 13.38 92 VAL A C 1
ATOM 775 O O . VAL A 1 92 ? 18.659 22.692 21.140 1.00 14.68 92 VAL A O 1
ATOM 779 N N . TYR A 1 93 ? 16.676 23.763 21.021 1.00 15.48 93 TYR A N 1
ATOM 780 C CA . TYR A 1 93 ? 16.870 24.086 19.617 1.00 15.28 93 TYR A CA 1
ATOM 781 C C . TYR A 1 93 ? 17.762 25.319 19.468 1.00 16.85 93 TYR A C 1
ATOM 782 O O . TYR A 1 93 ? 17.675 26.264 20.257 1.00 15.37 93 TYR A O 1
ATOM 791 N N . VAL A 1 94 ? 18.613 25.301 18.437 1.00 17.20 94 VAL A N 1
ATOM 792 C CA . VAL A 1 94 ? 19.638 26.315 18.225 1.00 15.40 94 VAL A CA 1
ATOM 793 C C . VAL A 1 94 ? 19.485 26.863 16.805 1.00 14.33 94 VAL A C 1
ATOM 794 O O . VAL A 1 94 ? 19.570 26.100 15.841 1.00 15.98 94 VAL A O 1
ATOM 798 N N . PRO A 1 95 ? 19.241 28.167 16.613 1.00 13.71 95 PRO A N 1
ATOM 799 C CA . PRO A 1 95 ? 19.004 28.690 15.263 1.00 13.31 95 PRO A CA 1
ATOM 800 C C . PRO A 1 95 ? 20.240 28.666 14.381 1.00 14.63 95 PRO A C 1
ATOM 801 O O . PRO A 1 95 ? 21.356 28.948 14.834 1.00 15.87 95 PRO A O 1
ATOM 805 N N . GLU A 1 96 ? 20.031 28.333 13.100 1.00 15.67 96 GLU A N 1
ATOM 806 C CA . GLU A 1 96 ? 21.145 28.335 12.164 1.00 13.50 96 GLU A CA 1
ATOM 807 C C . GLU A 1 96 ? 21.751 29.735 12.055 1.00 15.90 96 GLU A C 1
ATOM 808 O O . GLU A 1 96 ? 22.940 29.872 11.752 1.00 17.65 96 GLU A O 1
ATOM 814 N N . GLU A 1 97 ? 20.949 30.766 12.340 1.00 14.15 97 GLU A N 1
ATOM 815 C CA . GLU A 1 97 ? 21.403 32.157 12.230 1.00 12.58 97 GLU A CA 1
ATOM 816 C C . GLU A 1 97 ? 22.369 32.521 13.340 1.00 16.01 97 GLU A C 1
ATOM 817 O O . GLU A 1 97 ? 23.086 33.532 13.238 1.00 15.42 97 GLU A O 1
ATOM 823 N N . ASP A 1 98 ? 22.373 31.739 14.417 1.00 14.83 98 ASP A N 1
ATOM 824 C CA . ASP A 1 98 ? 23.072 32.104 15.648 1.00 17.63 98 ASP A CA 1
ATOM 825 C C . ASP A 1 98 ? 23.342 30.815 16.408 1.00 15.92 98 ASP A C 1
ATOM 826 O O . ASP A 1 98 ? 22.656 30.547 17.395 1.00 16.03 98 ASP A O 1
ATOM 831 N N . PRO A 1 99 ? 24.252 29.979 15.926 1.00 18.53 99 PRO A N 1
ATOM 832 C CA . PRO A 1 99 ? 24.439 28.642 16.516 1.00 18.52 99 PRO A CA 1
ATOM 833 C C . PRO A 1 99 ? 25.312 28.719 17.761 1.00 19.96 99 PRO A C 1
ATOM 834 O O . PRO A 1 99 ? 26.542 28.641 17.706 1.00 19.09 99 PRO A O 1
ATOM 838 N N . ARG A 1 100 ? 24.651 28.933 18.887 1.00 16.24 100 ARG A N 1
ATOM 839 C CA . ARG A 1 100 ? 25.261 29.454 20.106 1.00 18.98 100 ARG A CA 1
ATOM 840 C C . ARG A 1 100 ? 24.389 29.069 21.296 1.00 18.11 100 ARG A C 1
ATOM 841 O O . ARG A 1 100 ? 23.156 29.181 21.227 1.00 16.56 100 ARG A O 1
ATOM 849 N N . LEU A 1 101 ? 25.030 28.653 22.391 1.00 16.71 101 LEU A N 1
ATOM 850 C CA . LEU A 1 101 ? 24.387 28.341 23.659 1.00 14.06 101 LEU A CA 1
ATOM 851 C C . LEU A 1 101 ? 25.311 28.808 24.778 1.00 15.73 101 LEU A C 1
ATOM 852 O O . LEU A 1 101 ? 26.521 28.874 24.580 1.00 16.07 101 LEU A O 1
ATOM 857 N N . PRO A 1 102 ? 24.763 29.054 25.967 1.00 16.34 102 PRO A N 1
ATOM 858 C CA . PRO A 1 102 ? 25.609 29.288 27.154 1.00 17.62 102 PRO A CA 1
ATOM 859 C C . PRO A 1 102 ? 26.372 28.023 27.511 1.00 17.44 102 PRO A C 1
ATOM 860 O O . PRO A 1 102 ? 25.811 26.933 27.467 1.00 17.76 102 PRO A O 1
ATOM 864 N N . THR A 1 103 ? 27.639 28.168 27.874 1.00 17.09 103 THR A N 1
ATOM 865 C CA . THR A 1 103 ? 28.339 27.014 28.452 1.00 15.27 103 THR A CA 1
ATOM 866 C C . THR A 1 103 ? 27.688 26.586 29.760 1.00 14.19 103 THR A C 1
ATOM 867 O O . THR A 1 103 ? 27.097 27.390 30.494 1.00 16.60 103 THR A O 1
ATOM 871 N N . VAL A 1 104 ? 27.801 25.295 30.065 1.00 15.86 104 VAL A N 1
ATOM 872 C CA . VAL A 1 104 ? 27.525 24.827 31.419 1.00 17.35 104 VAL A CA 1
ATOM 873 C C . VAL A 1 104 ? 28.783 24.246 32.075 1.00 18.95 104 VAL A C 1
ATOM 874 O O . VAL A 1 104 ? 28.689 23.424 32.998 1.00 18.79 104 VAL A O 1
ATOM 878 N N . THR A 1 105 ? 29.961 24.665 31.610 1.00 22.15 105 THR A N 1
ATOM 879 C CA . THR A 1 105 ? 31.207 24.241 32.238 1.00 21.40 105 THR A CA 1
ATOM 880 C C . THR A 1 105 ? 31.347 24.798 33.642 1.00 21.43 105 THR A C 1
ATOM 881 O O . THR A 1 105 ? 32.183 24.289 34.389 1.00 25.64 105 THR A O 1
ATOM 885 N N . ASP A 1 106 ? 30.559 25.827 34.016 1.00 19.61 106 ASP A N 1
ATOM 886 C CA . ASP A 1 106 ? 30.482 26.288 35.403 1.00 24.79 106 ASP A CA 1
ATOM 887 C C . ASP A 1 106 ? 29.625 25.394 36.294 1.00 25.91 106 ASP A C 1
ATOM 888 O O . ASP A 1 106 ? 29.700 25.512 37.529 1.00 24.09 106 ASP A O 1
ATOM 893 N N . LEU A 1 107 ? 28.893 24.449 35.724 1.00 18.19 107 LEU A N 1
ATOM 894 C CA . LEU A 1 107 ? 28.042 23.545 36.494 1.00 17.56 107 LEU A CA 1
ATOM 895 C C . LEU A 1 107 ? 28.550 22.115 36.502 1.00 18.03 107 LEU A C 1
ATOM 896 O O . LEU A 1 107 ? 28.413 21.436 37.531 1.00 22.42 107 LEU A O 1
ATOM 901 N N . TRP A 1 108 ? 29.146 21.641 35.400 1.00 16.07 108 TRP A N 1
ATOM 902 C CA . TRP A 1 108 ? 29.635 20.262 35.325 1.00 16.43 108 TRP A CA 1
ATOM 903 C C . TRP A 1 108 ? 30.986 20.239 34.629 1.00 23.26 108 TRP A C 1
ATOM 904 O O . TRP A 1 108 ? 31.103 20.726 33.508 1.00 20.04 108 TRP A O 1
ATOM 915 N N . GLY A 1 109 ? 31.982 19.604 35.253 1.00 24.29 109 GLY A N 1
ATOM 916 C CA . GLY A 1 109 ? 33.314 19.565 34.661 1.00 20.94 109 GLY A CA 1
ATOM 917 C C . GLY A 1 109 ? 33.409 18.758 33.378 1.00 20.78 109 GLY A C 1
ATOM 918 O O . GLY A 1 109 ? 34.240 19.053 32.518 1.00 26.60 109 GLY A O 1
ATOM 919 N N . SER A 1 110 ? 32.550 17.748 33.220 1.00 19.20 110 SER A N 1
ATOM 920 C CA . SER A 1 110 ? 32.504 16.966 32.000 1.00 18.74 110 SER A CA 1
ATOM 921 C C . SER A 1 110 ? 32.104 17.802 30.782 1.00 21.37 110 SER A C 1
ATOM 922 O O . SER A 1 110 ? 32.348 17.372 29.650 1.00 18.84 110 SER A O 1
ATOM 925 N N . ALA A 1 111 ? 31.485 18.965 30.999 1.00 18.37 111 ALA A N 1
ATOM 926 C CA . ALA A 1 111 ? 31.054 19.831 29.894 1.00 17.03 111 ALA A CA 1
ATOM 927 C C . ALA A 1 111 ? 32.231 20.368 29.084 1.00 21.52 111 ALA A C 1
ATOM 928 O O . ALA A 1 111 ? 32.086 20.626 27.887 1.00 22.33 111 ALA A O 1
ATOM 930 N N . ASN A 1 112 ? 33.388 20.571 29.712 1.00 19.82 112 ASN A N 1
ATOM 931 C CA A ASN A 1 112 ? 34.563 21.043 28.985 0.50 22.88 112 ASN A CA 1
ATOM 932 C CA B ASN A 1 112 ? 34.557 21.051 28.986 0.50 22.88 112 ASN A CA 1
ATOM 933 C C . ASN A 1 112 ? 34.812 20.194 27.753 1.00 21.48 112 ASN A C 1
ATOM 934 O O . ASN A 1 112 ? 34.819 20.692 26.622 1.00 23.87 112 ASN A O 1
ATOM 943 N N . PHE A 1 113 ? 34.986 18.881 27.943 1.00 19.11 113 PHE A N 1
ATOM 944 C CA . PHE A 1 113 ? 35.193 18.007 26.791 1.00 21.30 113 PHE A CA 1
ATOM 945 C C . PHE A 1 113 ? 33.946 17.892 25.920 1.00 24.16 113 PHE A C 1
ATOM 946 O O . PHE A 1 113 ? 34.025 17.957 24.683 1.00 23.10 113 PHE A O 1
ATOM 954 N N . LEU A 1 114 ? 32.784 17.662 26.539 1.00 18.37 114 LEU A N 1
ATOM 955 C CA . LEU A 1 114 ? 31.597 17.373 25.746 1.00 17.99 114 LEU A CA 1
ATOM 956 C C . LEU A 1 114 ? 31.212 18.547 24.843 1.00 15.79 114 LEU A C 1
ATOM 957 O O . LEU A 1 114 ? 30.841 18.332 23.678 1.00 18.97 114 LEU A O 1
ATOM 962 N N . GLU A 1 115 ? 31.278 19.768 25.365 1.00 16.93 115 GLU A N 1
ATOM 963 C CA . GLU A 1 115 ? 30.950 20.943 24.548 1.00 16.42 115 GLU A CA 1
ATOM 964 C C . GLU A 1 115 ? 31.947 21.119 23.409 1.00 20.34 115 GLU A C 1
ATOM 965 O O . GLU A 1 115 ? 31.572 21.501 22.290 1.00 19.03 115 GLU A O 1
ATOM 971 N N . ARG A 1 116 ? 33.228 20.866 23.680 1.00 20.59 116 ARG A N 1
ATOM 972 C CA . ARG A 1 116 ? 34.243 21.042 22.643 1.00 24.19 116 ARG A CA 1
ATOM 973 C C . ARG A 1 116 ? 34.025 20.072 21.489 1.00 22.05 116 ARG A C 1
ATOM 974 O O . ARG A 1 116 ? 34.251 20.422 20.318 1.00 22.55 116 ARG A O 1
ATOM 982 N N . GLU A 1 117 ? 33.598 18.840 21.795 1.00 16.86 117 GLU A N 1
ATOM 983 C CA . GLU A 1 117 ? 33.300 17.886 20.738 1.00 21.26 117 GLU A CA 1
ATOM 984 C C . GLU A 1 117 ? 32.182 18.411 19.859 1.00 21.38 117 GLU A C 1
ATOM 985 O O . GLU A 1 117 ? 32.262 18.328 18.634 1.00 21.09 117 GLU A O 1
ATOM 991 N N . VAL A 1 118 ? 31.133 18.972 20.471 1.00 18.77 118 VAL A N 1
ATOM 992 C CA . VAL A 1 118 ? 30.027 19.504 19.672 1.00 16.94 118 VAL A CA 1
ATOM 993 C C . VAL A 1 118 ? 30.476 20.721 18.860 1.00 18.31 118 VAL A C 1
ATOM 994 O O . VAL A 1 118 ? 30.092 20.866 17.697 1.00 19.07 118 VAL A O 1
ATOM 998 N N . TYR A 1 119 ? 31.245 21.632 19.468 1.00 20.12 119 TYR A N 1
ATOM 999 C CA . TYR A 1 119 ? 31.756 22.776 18.709 1.00 16.93 119 TYR A CA 1
ATOM 1000 C C . TYR A 1 119 ? 32.572 22.302 17.505 1.00 24.85 119 TYR A C 1
ATOM 1001 O O . TYR A 1 119 ? 32.428 22.821 16.385 1.00 22.37 119 TYR A O 1
ATOM 1010 N N . ASP A 1 120 ? 33.462 21.328 17.725 1.00 22.09 120 ASP A N 1
ATOM 1011 C CA . ASP A 1 120 ? 34.295 20.848 16.621 1.00 23.72 120 ASP A CA 1
ATOM 1012 C C . ASP A 1 120 ? 33.471 20.226 15.505 1.00 29.44 120 ASP A C 1
ATOM 1013 O O . ASP A 1 120 ? 33.846 20.311 14.329 1.00 26.68 120 ASP A O 1
ATOM 1018 N N . LEU A 1 121 ? 32.378 19.561 15.846 1.00 21.14 121 LEU A N 1
ATOM 1019 C CA . LEU A 1 121 ? 31.589 18.840 14.854 1.00 21.16 121 LEU A CA 1
ATOM 1020 C C . LEU A 1 121 ? 30.588 19.728 14.124 1.00 30.06 121 LEU A C 1
ATOM 1021 O O . LEU A 1 121 ? 30.380 19.554 12.913 1.00 24.68 121 LEU A O 1
ATOM 1026 N N . PHE A 1 122 ? 29.931 20.648 14.837 1.00 23.09 122 PHE A N 1
ATOM 1027 C CA . PHE A 1 122 ? 28.845 21.440 14.256 1.00 23.38 122 PHE A CA 1
ATOM 1028 C C . PHE A 1 122 ? 29.111 22.927 14.225 1.00 25.71 122 PHE A C 1
ATOM 1029 O O . PHE A 1 122 ? 28.331 23.652 13.608 1.00 24.36 122 PHE A O 1
ATOM 1037 N N . GLY A 1 123 ? 30.175 23.403 14.860 1.00 20.37 123 GLY A N 1
ATOM 1038 C CA . GLY A 1 123 ? 30.402 24.833 14.913 1.00 20.35 123 GLY A CA 1
ATOM 1039 C C . GLY A 1 123 ? 29.480 25.579 15.850 1.00 23.73 123 GLY A C 1
ATOM 1040 O O . GLY A 1 123 ? 29.369 26.806 15.758 1.00 25.55 123 GLY A O 1
ATOM 1041 N N . ILE A 1 124 ? 28.794 24.873 16.747 1.00 20.69 124 ILE A N 1
ATOM 1042 C CA . ILE A 1 124 ? 27.936 25.539 17.718 1.00 16.43 124 ILE A CA 1
ATOM 1043 C C . ILE A 1 124 ? 28.834 26.056 18.836 1.00 18.47 124 ILE A C 1
ATOM 1044 O O . ILE A 1 124 ? 29.628 25.298 19.403 1.00 20.95 124 ILE A O 1
ATOM 1049 N N . VAL A 1 125 ? 28.763 27.356 19.099 1.00 19.72 125 VAL A N 1
ATOM 1050 C CA . VAL A 1 125 ? 29.629 28.009 20.083 1.00 21.63 125 VAL A CA 1
ATOM 1051 C C . VAL A 1 125 ? 29.012 27.916 21.473 1.00 19.79 125 VAL A C 1
ATOM 1052 O O . VAL A 1 125 ? 27.849 28.283 21.676 1.00 16.86 125 VAL A O 1
ATOM 1056 N N . PHE A 1 126 ? 29.785 27.418 22.443 1.00 17.74 126 PHE A N 1
ATOM 1057 C CA . PHE A 1 126 ? 29.334 27.388 23.828 1.00 12.96 126 PHE A CA 1
ATOM 1058 C C . PHE A 1 126 ? 29.968 28.571 24.509 1.00 19.53 126 PHE A C 1
ATOM 1059 O O . PHE A 1 126 ? 31.144 28.523 24.900 1.00 19.48 126 PHE A O 1
ATOM 1067 N N . GLU A 1 127 ? 29.197 29.658 24.575 1.00 17.46 127 GLU A N 1
ATOM 1068 C CA . GLU A 1 127 ? 29.740 30.943 24.982 1.00 23.04 127 GLU A CA 1
ATOM 1069 C C . GLU A 1 127 ? 30.107 30.906 26.460 1.00 20.27 127 GLU A C 1
ATOM 1070 O O . GLU A 1 127 ? 29.302 30.498 27.305 1.00 17.59 127 GLU A O 1
ATOM 1076 N N . GLY A 1 128 ? 31.347 31.298 26.757 1.00 19.96 128 GLY A N 1
ATOM 1077 C CA . GLY A 1 128 ? 31.869 31.189 28.100 1.00 18.02 128 GLY A CA 1
ATOM 1078 C C . GLY A 1 128 ? 32.757 29.979 28.346 1.00 27.22 128 GLY A C 1
ATOM 1079 O O . GLY A 1 128 ? 33.430 29.916 29.392 1.00 24.89 128 GLY A O 1
ATOM 1080 N N . HIS A 1 129 ? 32.741 29.011 27.445 1.00 22.49 129 HIS A N 1
ATOM 1081 C CA . HIS A 1 129 ? 33.643 27.869 27.541 1.00 20.05 129 HIS A CA 1
ATOM 1082 C C . HIS A 1 129 ? 35.083 28.379 27.586 1.00 33.24 129 HIS A C 1
ATOM 1083 O O . HIS A 1 129 ? 35.438 29.285 26.827 1.00 24.68 129 HIS A O 1
ATOM 1090 N N . PRO A 1 130 ? 35.926 27.853 28.489 1.00 26.32 130 PRO A N 1
ATOM 1091 C CA . PRO A 1 130 ? 37.286 28.414 28.646 1.00 30.02 130 PRO A CA 1
ATOM 1092 C C . PRO A 1 130 ? 38.118 28.414 27.369 1.00 32.20 130 PRO A C 1
ATOM 1093 O O . PRO A 1 130 ? 39.030 29.246 27.249 1.00 32.71 130 PRO A O 1
ATOM 1097 N N . ASP A 1 131 ? 37.851 27.499 26.431 1.00 27.52 131 ASP A N 1
ATOM 1098 C CA . ASP A 1 131 ? 38.588 27.408 25.171 1.00 30.65 131 ASP A CA 1
ATOM 1099 C C . ASP A 1 131 ? 37.979 28.218 24.036 1.00 37.62 131 ASP A C 1
ATOM 1100 O O . ASP A 1 131 ? 38.590 28.302 22.963 1.00 37.62 131 ASP A O 1
ATOM 1105 N N . LEU A 1 132 ? 36.799 28.810 24.233 1.00 33.61 132 LEU A N 1
ATOM 1106 C CA . LEU A 1 132 ? 36.032 29.426 23.156 1.00 28.61 132 LEU A CA 1
ATOM 1107 C C . LEU A 1 132 ? 35.701 30.894 23.445 1.00 28.19 132 LEU A C 1
ATOM 1108 O O . LEU A 1 132 ? 34.721 31.421 22.903 1.00 28.05 132 LEU A O 1
ATOM 1113 N N . ARG A 1 133 ? 36.492 31.567 24.290 1.00 31.41 133 ARG A N 1
ATOM 1114 C CA . ARG A 1 133 ? 36.246 32.971 24.588 1.00 33.23 133 ARG A CA 1
ATOM 1115 C C . ARG A 1 133 ? 36.605 33.843 23.394 1.00 34.74 133 ARG A C 1
ATOM 1116 O O . ARG A 1 133 ? 37.606 33.611 22.709 1.00 34.77 133 ARG A O 1
ATOM 1124 N N . LYS A 1 134 ? 35.807 35.060 23.470 0.74 31.97 134 LYS A N 1
ATOM 1125 C CA . LYS A 1 134 ? 35.943 36.150 22.488 0.74 42.52 134 LYS A CA 1
ATOM 1126 C C . LYS A 1 134 ? 34.988 36.029 21.312 0.74 50.86 134 LYS A C 1
ATOM 1127 O O . LYS A 1 134 ? 35.099 35.068 20.480 0.74 58.10 134 LYS A O 1
#

B-factor: mean 26.54, std 14.27, range [11.3, 115.72]

Organism: Thermus thermophilus (strain ATCC 27634 / DSM 579 / HB8) (NCBI:txid300852)

Nearest PDB structures (foldseek):
  5b3q-assembly1_A  TM=9.829E-01  e=8.511E-26  Thermus thermophilus HB8
  6zjy-assembly1_5  TM=9.566E-01  e=3.810E-23  Thermus thermophilus
  2fug-assembly4_W  TM=8.222E-01  e=5.172E-18  Thermus thermophilus HB8
  7p7l-assembly1_C  TM=8.461E-01  e=1.152E-09  Escherichia coli BL21(DE3)
  7z83-assembly1_C  TM=8.420E-01  e=2.353E-09  Escherichia coli BL21(DE3)

CATH classification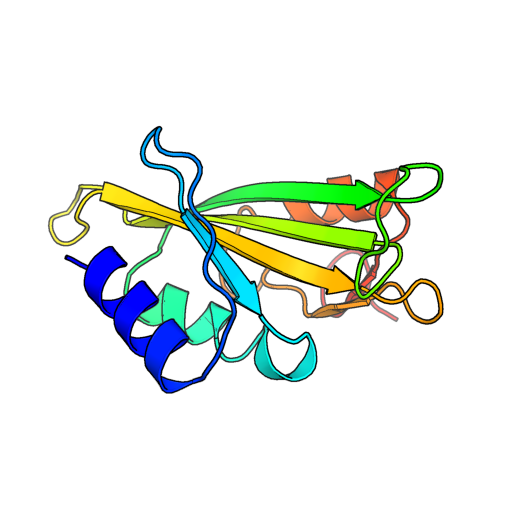: 3.30.460.80

Sequence (134 aa):
MRLERVLEEARAKGYPIEDNNGLGNLWVVLPPRERFKEEEMAHYKAMGFNNFLADIVGLDYLTYPDPRPERFAVVYELVSLPGWKDGDGSRFFVRVYVPEEDPRLPTVTDLWGSANNFLEREVYDLFGIVFEGHPDLRK